Protein AF-A0AAV8YHF1-F1 (afdb_monomer_lite)

InterPro domains:
  IPR023451 Thymidylate synthase/dCMP hydroxymethylase domain [PF00303] (12-55)
  IPR023451 Thymidylate synthase/dCMP hydroxymethylase domain [PF00303] (61-133)
  IPR036926 Thymidylate synthase/dCMP hydroxymethylase superfamily [G3DSA:3.30.572.10] (3-58)
  IPR036926 Thymidylate synthase/dCMP hydroxymethylase superfamily [G3DSA:3.30.572.10] (59-133)
  IPR036926 Thymidylate synthase/dCMP hydroxymethylase superfamily [SSF55831] (13-133)
  IPR045097 Thymidylate synthase/dCMP hydroxymethylase [PTHR11548] (61-133)

Organism: NCBI:txid1586634

Structure (mmCIF, N/CA/C/O backbone):
data_AF-A0AAV8YHF1-F1
#
_entry.id   AF-A0AAV8YHF1-F1
#
loop_
_atom_site.group_PDB
_atom_site.id
_atom_site.type_symbol
_atom_site.label_atom_id
_atom_site.label_alt_id
_atom_site.label_comp_id
_atom_site.label_asym_id
_atom_site.label_entity_id
_atom_site.label_seq_id
_atom_site.pdbx_PDB_ins_code
_atom_site.Cartn_x
_atom_site.Cartn_y
_atom_site.Cartn_z
_atom_site.occupancy
_atom_site.B_iso_or_equiv
_atom_site.auth_seq_id
_atom_site.auth_comp_id
_atom_site.auth_asym_id
_atom_site.auth_atom_id
_atom_site.pdbx_PDB_model_num
ATOM 1 N N . MET A 1 1 ? -4.506 -24.944 -0.317 1.00 33.94 1 MET A N 1
ATOM 2 C CA . MET A 1 1 ? -5.339 -23.905 0.327 1.00 33.94 1 MET A CA 1
ATOM 3 C C . MET A 1 1 ? -6.691 -23.878 -0.383 1.00 33.94 1 MET A C 1
ATOM 5 O O . MET A 1 1 ? -6.731 -23.527 -1.553 1.00 33.94 1 MET A O 1
ATOM 9 N N . ARG A 1 2 ? -7.780 -24.365 0.235 1.00 25.09 2 ARG A N 1
ATOM 10 C CA . ARG A 1 2 ? -9.126 -24.263 -0.363 1.00 25.09 2 ARG A CA 1
ATOM 11 C C . ARG A 1 2 ? -9.678 -22.881 -0.025 1.00 25.09 2 ARG A C 1
ATOM 13 O O . ARG A 1 2 ? -10.151 -22.670 1.083 1.00 25.09 2 ARG A O 1
ATOM 20 N N . MET A 1 3 ? -9.559 -21.949 -0.961 1.00 32.12 3 MET A N 1
ATOM 21 C CA . MET A 1 3 ? -10.227 -20.653 -0.871 1.00 32.12 3 MET A CA 1
ATOM 22 C C . MET A 1 3 ? -11.723 -20.860 -1.146 1.00 32.12 3 MET A C 1
ATOM 24 O O . MET A 1 3 ? -12.090 -21.588 -2.071 1.00 32.12 3 MET A O 1
ATOM 28 N N . SER A 1 4 ? -12.591 -20.286 -0.315 1.00 37.06 4 SER A N 1
ATOM 29 C CA . SER A 1 4 ? -14.040 -20.291 -0.544 1.00 37.06 4 SER A CA 1
ATOM 30 C C . SER A 1 4 ? -14.375 -19.562 -1.857 1.00 37.06 4 SER A C 1
ATOM 32 O O . SER A 1 4 ? -13.632 -18.689 -2.302 1.00 37.06 4 SER A O 1
ATOM 34 N N . GLY A 1 5 ? -15.501 -19.889 -2.502 1.00 33.06 5 GLY A N 1
ATOM 35 C CA . GLY A 1 5 ? -15.850 -19.335 -3.824 1.00 33.06 5 GLY A CA 1
ATOM 36 C C . GLY A 1 5 ? -15.897 -17.798 -3.898 1.00 33.06 5 GLY A C 1
ATOM 37 O O . GLY A 1 5 ? -15.655 -17.234 -4.961 1.00 33.06 5 GLY A O 1
ATOM 38 N N . VAL A 1 6 ? -16.126 -17.119 -2.768 1.00 42.06 6 VAL A N 1
ATOM 39 C CA . VAL A 1 6 ? -16.146 -15.648 -2.659 1.00 42.06 6 VAL A CA 1
ATOM 40 C C . VAL A 1 6 ? -14.734 -15.047 -2.671 1.00 42.06 6 VAL A C 1
ATOM 42 O O . VAL A 1 6 ? -14.514 -14.002 -3.276 1.00 42.06 6 VAL A O 1
ATOM 45 N N . THR A 1 7 ? -13.753 -15.716 -2.057 1.00 46.34 7 THR A N 1
ATOM 46 C CA . THR A 1 7 ? -12.367 -15.215 -1.994 1.00 46.34 7 THR A CA 1
ATOM 47 C C . THR A 1 7 ? -11.631 -15.389 -3.320 1.00 46.34 7 THR A C 1
ATOM 49 O O . THR A 1 7 ? -10.865 -14.511 -3.704 1.00 46.34 7 THR A O 1
ATOM 52 N N . LYS A 1 8 ? -11.939 -16.444 -4.085 1.00 45.88 8 LYS A N 1
ATOM 53 C CA . LYS A 1 8 ? -11.383 -16.640 -5.433 1.00 45.88 8 LYS A CA 1
ATOM 54 C C . LYS A 1 8 ? -11.800 -15.530 -6.413 1.00 45.88 8 LYS A C 1
ATOM 56 O O . LYS A 1 8 ? -10.947 -14.953 -7.072 1.00 45.88 8 LYS A O 1
ATOM 61 N N . ALA A 1 9 ? -13.083 -15.158 -6.434 1.00 48.75 9 ALA A N 1
ATOM 62 C CA . ALA A 1 9 ? -13.593 -14.100 -7.315 1.00 48.75 9 ALA A CA 1
ATOM 63 C C . ALA A 1 9 ? -13.063 -12.691 -6.970 1.00 48.75 9 ALA A C 1
ATOM 65 O O . ALA A 1 9 ? -13.066 -11.800 -7.822 1.00 48.75 9 ALA A O 1
ATOM 66 N N . ALA A 1 10 ? -12.634 -12.473 -5.722 1.00 54.53 10 ALA A N 1
ATOM 67 C CA . ALA A 1 10 ? -11.957 -11.247 -5.311 1.00 54.53 10 ALA A CA 1
ATOM 68 C C . ALA A 1 10 ? -10.494 -11.223 -5.784 1.00 54.53 10 ALA A C 1
ATOM 70 O O . ALA A 1 10 ? -10.032 -10.180 -6.239 1.00 54.53 10 ALA A O 1
ATOM 71 N N . CYS A 1 11 ? -9.791 -12.363 -5.739 1.00 58.59 11 CYS A N 1
ATOM 72 C CA . CYS A 1 11 ? -8.428 -12.487 -6.264 1.00 58.59 11 CYS A CA 1
ATOM 73 C C . CYS A 1 11 ? -8.355 -12.209 -7.772 1.00 58.59 11 CYS A C 1
ATOM 75 O O . CYS A 1 11 ? -7.450 -11.503 -8.198 1.00 58.59 11 CYS A O 1
ATOM 77 N N . ASP A 1 12 ? -9.345 -12.654 -8.552 1.00 65.75 12 ASP A N 1
ATOM 78 C CA . ASP A 1 12 ? -9.380 -12.464 -10.014 1.00 65.75 12 ASP A CA 1
ATOM 79 C C . ASP A 1 12 ? -9.472 -10.984 -10.459 1.00 65.75 12 ASP A C 1
ATOM 81 O O . ASP A 1 12 ? -9.308 -10.680 -11.637 1.00 65.75 12 ASP A O 1
ATOM 85 N N . LYS A 1 13 ? -9.755 -10.051 -9.536 1.00 80.81 13 LYS A N 1
ATOM 86 C CA . LYS A 1 13 ? -9.862 -8.602 -9.804 1.00 80.81 13 LYS A CA 1
ATOM 87 C C . LYS A 1 13 ? -8.691 -7.788 -9.241 1.00 80.81 13 LYS A C 1
ATOM 89 O O . LYS A 1 13 ? -8.720 -6.556 -9.291 1.00 80.81 13 LYS A O 1
ATOM 94 N N . VAL A 1 14 ? -7.696 -8.446 -8.646 1.00 86.06 14 VAL A N 1
ATOM 95 C CA . VAL A 1 14 ? -6.539 -7.802 -8.015 1.00 86.06 14 VAL A CA 1
ATOM 96 C C . VAL A 1 14 ? -5.309 -8.026 -8.888 1.00 86.06 14 VAL A C 1
ATOM 98 O O . VAL A 1 14 ? -4.756 -9.114 -8.907 1.00 86.06 14 VAL A O 1
ATOM 101 N N . HIS A 1 15 ? -4.862 -6.960 -9.554 1.00 89.62 15 HIS A N 1
ATOM 102 C CA . HIS A 1 15 ? -3.840 -7.018 -10.611 1.00 89.62 15 HIS A CA 1
ATOM 103 C C . HIS A 1 15 ? -2.474 -6.439 -10.204 1.00 89.62 15 HIS A C 1
ATOM 105 O O . HIS A 1 15 ? -1.654 -6.085 -11.047 1.00 89.62 15 HIS A O 1
ATOM 111 N N . ILE A 1 16 ? -2.232 -6.245 -8.902 1.00 89.44 16 ILE A N 1
ATOM 112 C CA . ILE A 1 16 ? -1.033 -5.534 -8.418 1.00 89.44 16 ILE A CA 1
ATOM 113 C C . ILE A 1 16 ? 0.267 -6.331 -8.595 1.00 89.44 16 ILE A C 1
ATOM 115 O O . ILE A 1 16 ? 1.336 -5.744 -8.505 1.00 89.44 16 ILE A O 1
ATOM 119 N N . TRP A 1 17 ? 0.178 -7.643 -8.820 1.00 88.38 17 TRP A N 1
ATOM 120 C CA . TRP A 1 17 ? 1.332 -8.530 -8.991 1.00 88.38 17 TRP A CA 1
ATOM 121 C C . TRP A 1 17 ? 1.541 -8.980 -10.438 1.00 88.38 17 TRP A C 1
ATOM 123 O O . TRP A 1 17 ? 2.590 -9.543 -10.744 1.00 88.38 17 TRP A O 1
ATOM 133 N N . ASP A 1 18 ? 0.578 -8.714 -11.323 1.00 89.88 18 ASP A N 1
ATOM 134 C CA . ASP A 1 18 ? 0.535 -9.263 -12.680 1.00 89.88 18 ASP A CA 1
ATOM 135 C C . ASP A 1 18 ? 1.828 -8.954 -13.438 1.00 89.88 18 ASP A C 1
ATOM 137 O O . ASP A 1 18 ? 2.494 -9.868 -13.922 1.00 89.88 18 ASP A O 1
ATOM 141 N N . ALA A 1 19 ? 2.244 -7.684 -13.444 1.00 87.31 19 ALA A N 1
ATOM 142 C CA . ALA A 1 19 ? 3.433 -7.234 -14.164 1.00 87.31 19 ALA A CA 1
ATOM 143 C C . ALA A 1 19 ? 4.730 -7.904 -13.677 1.00 87.31 19 ALA A C 1
ATOM 145 O O . ALA A 1 19 ? 5.583 -8.245 -14.494 1.00 87.31 19 ALA A O 1
ATOM 146 N N . ASN A 1 20 ? 4.855 -8.156 -12.370 1.00 89.19 20 ASN A N 1
ATOM 147 C CA . ASN A 1 20 ? 6.024 -8.812 -11.776 1.00 89.19 20 ASN A CA 1
ATOM 148 C C . ASN A 1 20 ? 5.985 -10.344 -11.881 1.00 89.19 20 ASN A C 1
ATOM 150 O O . ASN A 1 20 ? 6.895 -11.013 -11.397 1.00 89.19 20 ASN A O 1
ATOM 154 N N . SER A 1 21 ? 4.934 -10.901 -12.484 1.00 88.62 21 SER A N 1
ATOM 155 C CA . SER A 1 21 ? 4.716 -12.344 -12.599 1.00 88.62 21 SER A CA 1
ATOM 156 C C . SER A 1 21 ? 4.711 -12.856 -14.042 1.00 88.62 21 SER A C 1
ATOM 158 O O . SER A 1 21 ? 4.621 -14.066 -14.252 1.00 88.62 21 SER A O 1
ATOM 160 N N . THR A 1 22 ? 4.820 -11.955 -15.028 1.00 91.62 22 THR A N 1
ATOM 161 C CA . THR A 1 22 ? 4.821 -12.312 -16.454 1.00 91.62 22 THR A CA 1
ATOM 162 C C . THR A 1 22 ? 6.057 -13.127 -16.825 1.00 91.62 22 THR A C 1
ATOM 164 O O . THR A 1 22 ? 7.132 -12.954 -16.243 1.00 91.62 22 THR A O 1
ATOM 167 N N . ARG A 1 23 ? 5.938 -13.981 -17.851 1.00 92.50 23 ARG A N 1
ATOM 168 C CA . ARG A 1 23 ? 7.083 -14.736 -18.385 1.00 92.50 23 ARG A CA 1
ATOM 169 C C . ARG A 1 23 ? 8.236 -13.814 -18.790 1.00 92.50 23 ARG A C 1
ATOM 171 O O . ARG A 1 23 ? 9.387 -14.088 -18.461 1.00 92.50 23 ARG A O 1
ATOM 178 N N . GLU A 1 24 ? 7.908 -12.706 -19.454 1.00 91.19 24 GLU A N 1
ATOM 179 C CA . GLU A 1 24 ? 8.881 -11.703 -19.887 1.00 91.19 24 GLU A CA 1
ATOM 180 C C . GLU A 1 24 ? 9.667 -11.144 -18.697 1.00 91.19 24 GLU A C 1
ATOM 182 O O . GLU A 1 24 ? 10.895 -11.188 -18.706 1.00 91.19 24 GLU A O 1
ATOM 187 N N . PHE A 1 25 ? 8.978 -10.699 -17.640 1.00 90.94 25 PHE A N 1
ATOM 188 C CA . PHE A 1 25 ? 9.632 -10.164 -16.447 1.00 90.94 25 PHE A CA 1
ATOM 189 C C . PHE A 1 25 ? 10.489 -11.217 -15.737 1.00 90.94 25 PHE A C 1
ATOM 191 O O . PHE A 1 25 ? 11.640 -10.949 -15.403 1.00 90.94 25 PHE A O 1
ATOM 198 N N . LEU A 1 26 ? 9.968 -12.430 -15.539 1.00 89.69 26 LEU A N 1
ATOM 199 C CA . LEU A 1 26 ? 10.710 -13.506 -14.879 1.00 89.69 26 LEU A CA 1
ATOM 200 C C . LEU A 1 26 ? 12.000 -13.869 -15.638 1.00 89.69 26 LEU A 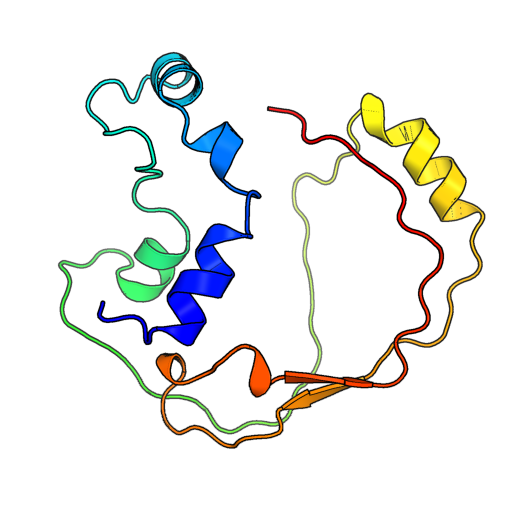C 1
ATOM 202 O O . LEU A 1 26 ? 13.022 -14.169 -15.015 1.00 89.69 26 LEU A O 1
ATOM 206 N N . ASP A 1 27 ? 11.991 -13.793 -16.970 1.00 91.56 27 ASP A N 1
ATOM 207 C CA . ASP A 1 27 ? 13.182 -14.027 -17.789 1.00 91.56 27 ASP A CA 1
ATOM 208 C C . ASP A 1 27 ? 14.232 -12.922 -17.645 1.00 91.56 27 ASP A C 1
ATOM 210 O O . ASP A 1 27 ? 15.428 -13.238 -17.619 1.00 91.56 27 ASP A O 1
ATOM 214 N N . THR A 1 28 ? 13.823 -11.652 -17.510 1.00 92.00 28 THR A N 1
ATOM 215 C CA . THR A 1 28 ? 14.769 -10.532 -17.340 1.00 92.00 28 THR A CA 1
ATOM 216 C C . THR A 1 28 ? 15.533 -10.619 -16.021 1.00 92.00 28 THR A C 1
ATOM 218 O O . THR A 1 28 ? 16.718 -10.288 -15.972 1.00 92.00 28 THR A O 1
ATOM 221 N N . VAL A 1 29 ? 14.889 -11.134 -14.971 1.00 91.19 29 VAL A N 1
ATOM 222 C CA . VAL A 1 29 ? 15.490 -11.313 -13.640 1.00 91.19 29 VAL A CA 1
ATOM 223 C C . VAL A 1 29 ? 16.158 -12.682 -13.451 1.00 91.19 29 VAL A C 1
ATOM 225 O O . VAL A 1 29 ? 16.628 -12.999 -12.360 1.00 91.19 29 VAL A O 1
ATOM 228 N N . GLY A 1 30 ? 16.236 -13.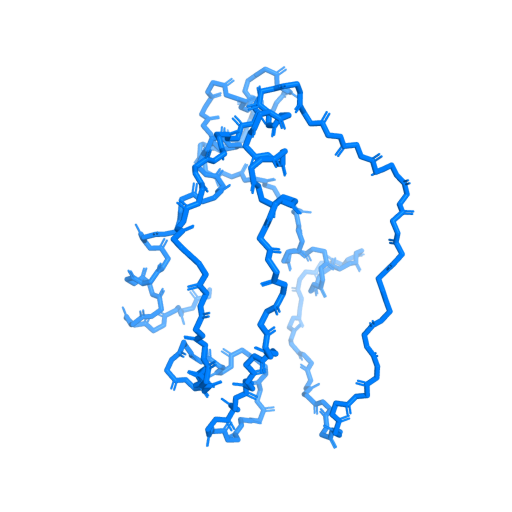499 -14.509 1.00 91.12 30 GLY A N 1
ATOM 229 C CA . GLY A 1 30 ? 16.966 -14.770 -14.517 1.00 91.12 30 GLY A CA 1
ATOM 230 C C . GLY A 1 30 ? 16.212 -15.975 -13.942 1.00 91.12 30 GLY A C 1
ATOM 231 O O . GLY A 1 30 ? 16.815 -17.034 -13.780 1.00 91.12 30 GLY A O 1
ATOM 232 N N . LEU A 1 31 ? 14.909 -15.857 -13.679 1.00 91.44 31 LEU A N 1
ATOM 233 C CA . LEU A 1 31 ? 14.055 -16.909 -13.112 1.00 91.44 31 LEU A CA 1
ATOM 234 C C . LEU A 1 31 ? 13.378 -17.744 -14.211 1.00 91.44 31 LEU A C 1
ATOM 236 O O . LEU A 1 31 ? 12.152 -17.857 -14.287 1.00 91.44 31 LEU A O 1
ATOM 240 N N . LYS A 1 32 ? 14.194 -18.306 -15.106 1.00 88.94 32 LYS A N 1
ATOM 241 C CA . LYS A 1 32 ? 13.740 -18.995 -16.331 1.00 88.94 32 LYS A CA 1
ATOM 242 C C . LYS A 1 32 ? 13.065 -20.344 -16.081 1.00 88.94 32 LYS A C 1
ATOM 244 O O . LYS A 1 32 ? 12.351 -20.842 -16.941 1.00 88.94 32 LYS A O 1
ATOM 249 N N . ASP A 1 33 ? 13.330 -20.946 -14.931 1.00 90.19 33 ASP A N 1
ATOM 250 C CA . ASP A 1 33 ? 12.823 -22.247 -14.498 1.00 90.19 33 ASP A CA 1
ATOM 251 C C . ASP A 1 33 ? 11.463 -22.167 -13.787 1.00 90.19 33 ASP A C 1
ATOM 253 O O . ASP A 1 33 ? 10.817 -23.194 -13.587 1.00 90.19 33 ASP A O 1
ATOM 257 N N . ARG A 1 34 ? 11.013 -20.961 -13.420 1.00 86.75 34 ARG A N 1
ATOM 258 C CA . ARG A 1 34 ? 9.705 -20.735 -12.789 1.00 86.75 34 ARG A CA 1
ATOM 259 C C . ARG A 1 34 ? 8.581 -20.729 -13.810 1.00 86.75 34 ARG A C 1
ATOM 261 O O . ARG A 1 34 ? 8.801 -20.363 -14.957 1.00 86.75 34 ARG A O 1
ATOM 268 N N . GLU A 1 35 ? 7.368 -21.061 -13.392 1.00 88.69 35 GLU A N 1
ATOM 269 C CA . GLU A 1 35 ? 6.171 -20.883 -14.220 1.00 88.69 35 GLU A CA 1
ATOM 270 C C . GLU A 1 35 ? 5.702 -19.418 -14.198 1.00 88.69 35 GLU A C 1
ATOM 272 O O . GLU A 1 35 ? 5.968 -18.679 -13.250 1.00 88.69 35 GLU A O 1
ATOM 277 N N . GLU A 1 36 ? 5.000 -18.976 -15.244 1.00 88.06 36 GLU A N 1
ATOM 278 C CA . GLU A 1 36 ? 4.341 -17.664 -15.233 1.00 88.06 36 GLU A CA 1
ATOM 279 C C . GLU A 1 36 ? 3.316 -17.600 -14.088 1.00 88.06 36 GLU A C 1
ATOM 281 O O . GLU A 1 36 ? 2.568 -18.551 -13.861 1.00 88.06 36 GLU A O 1
ATOM 286 N N . GLY A 1 37 ? 3.301 -16.498 -13.335 1.00 84.56 37 GLY A N 1
ATOM 287 C CA . GLY A 1 37 ? 2.517 -16.386 -12.102 1.00 84.56 37 GLY A CA 1
ATOM 288 C C . GLY A 1 37 ? 3.243 -16.856 -10.831 1.00 84.56 37 GLY A C 1
ATOM 289 O O . GLY A 1 37 ? 2.818 -16.485 -9.734 1.00 84.56 37 GLY A O 1
ATOM 290 N N . ASP A 1 38 ? 4.342 -17.620 -10.930 1.00 87.44 38 ASP A N 1
ATOM 291 C CA . ASP A 1 38 ? 5.135 -18.033 -9.763 1.00 87.44 38 ASP A CA 1
ATOM 292 C C . ASP A 1 38 ? 6.138 -16.947 -9.344 1.00 87.44 38 ASP A C 1
ATOM 294 O O . ASP A 1 38 ? 7.262 -16.852 -9.839 1.00 87.44 38 ASP A O 1
ATOM 298 N N . LEU A 1 39 ? 5.735 -16.152 -8.353 1.00 86.25 39 LEU A N 1
ATOM 299 C CA . LEU A 1 39 ? 6.566 -15.117 -7.729 1.00 86.25 39 LEU A CA 1
ATOM 300 C C . LEU A 1 39 ? 7.612 -15.683 -6.753 1.00 86.25 39 LEU A C 1
ATOM 302 O O . LEU A 1 39 ? 8.453 -14.944 -6.240 1.00 86.25 39 LEU A O 1
ATOM 306 N N . GLY A 1 40 ? 7.561 -16.982 -6.455 1.00 87.00 40 GLY A N 1
ATOM 307 C CA . GLY A 1 40 ? 8.439 -17.630 -5.497 1.00 87.00 40 GLY A CA 1
ATOM 308 C C . GLY A 1 40 ? 8.145 -17.298 -4.033 1.00 87.00 40 GLY A C 1
ATOM 309 O O . GLY A 1 40 ? 7.019 -16.952 -3.665 1.00 87.00 40 GLY A O 1
ATOM 310 N N . PRO A 1 41 ? 9.141 -17.458 -3.140 1.00 85.44 41 PRO A N 1
ATOM 311 C CA . PRO A 1 41 ? 8.934 -17.424 -1.697 1.00 85.44 41 PRO A CA 1
ATOM 312 C C . PRO A 1 41 ? 8.906 -15.986 -1.150 1.00 85.44 41 PRO A C 1
ATOM 314 O O . PRO A 1 41 ? 9.728 -15.617 -0.309 1.00 85.44 41 PRO A O 1
ATOM 317 N N . ILE A 1 42 ? 7.954 -15.184 -1.633 1.00 87.00 42 ILE A N 1
ATOM 318 C CA . ILE A 1 42 ? 7.701 -13.800 -1.207 1.00 87.00 42 ILE A CA 1
ATOM 319 C C . ILE A 1 42 ? 6.989 -13.753 0.164 1.00 87.00 42 ILE A C 1
ATOM 321 O O . ILE A 1 42 ? 7.032 -14.712 0.938 1.00 87.00 42 ILE A O 1
ATOM 325 N N . TYR A 1 43 ? 6.329 -12.640 0.501 1.00 83.12 43 TYR A N 1
ATOM 326 C CA . TYR A 1 43 ? 5.812 -12.343 1.847 1.00 83.12 43 TYR A CA 1
ATOM 327 C C . TYR A 1 43 ? 5.033 -13.485 2.503 1.00 83.12 43 TYR A C 1
ATOM 329 O O . TYR A 1 43 ? 5.384 -13.916 3.597 1.00 83.12 43 TYR A O 1
ATOM 337 N N . GLY A 1 44 ? 4.003 -14.008 1.828 1.00 79.94 44 GLY A N 1
ATOM 338 C CA . GLY A 1 44 ? 3.133 -15.037 2.399 1.00 79.94 44 GLY A CA 1
ATOM 339 C C . GLY A 1 44 ? 3.878 -16.327 2.745 1.00 79.94 44 GLY A C 1
ATOM 340 O O . GLY A 1 44 ? 3.589 -16.941 3.769 1.00 79.94 44 GLY A O 1
ATOM 341 N N . PHE A 1 45 ? 4.872 -16.712 1.940 1.00 74.31 45 PHE A N 1
ATOM 342 C CA . PHE A 1 45 ? 5.691 -17.885 2.229 1.00 74.31 45 PHE A CA 1
ATOM 343 C C . PHE A 1 45 ? 6.601 -17.631 3.434 1.00 74.31 45 PHE A C 1
ATOM 345 O O . PHE A 1 45 ? 6.585 -18.412 4.381 1.00 74.31 45 PHE A O 1
ATOM 352 N N . GLN A 1 46 ? 7.336 -16.514 3.453 1.00 78.38 46 GLN A N 1
ATOM 353 C CA . GLN A 1 46 ? 8.248 -16.196 4.559 1.00 78.38 46 GLN A CA 1
ATOM 354 C C . GLN A 1 46 ? 7.510 -16.011 5.886 1.00 78.38 46 GLN A C 1
ATOM 356 O O . GLN A 1 46 ? 7.939 -16.548 6.900 1.00 78.38 46 GLN A O 1
ATOM 361 N N . TRP A 1 47 ? 6.369 -15.314 5.903 1.00 75.88 47 TRP A N 1
ATOM 362 C CA . TRP A 1 47 ? 5.591 -15.085 7.129 1.00 75.88 47 TRP A CA 1
ATOM 363 C C . TRP A 1 47 ? 5.117 -16.375 7.796 1.00 75.88 47 TRP A C 1
ATOM 365 O O . TRP A 1 47 ? 4.873 -16.395 9.000 1.00 75.88 47 TRP A O 1
ATOM 375 N N . ARG A 1 48 ? 4.949 -17.446 7.019 1.00 73.00 48 ARG A N 1
ATOM 376 C CA . ARG A 1 48 ? 4.387 -18.713 7.491 1.00 73.00 48 ARG A CA 1
ATOM 377 C C . ARG A 1 48 ? 5.430 -19.825 7.602 1.00 73.00 48 ARG A C 1
ATOM 379 O O . ARG A 1 48 ? 5.233 -20.750 8.386 1.00 73.00 48 ARG A O 1
ATOM 386 N N . HIS A 1 49 ? 6.532 -19.724 6.859 1.00 71.38 49 HIS A N 1
ATOM 387 C CA . HIS A 1 49 ? 7.548 -20.771 6.699 1.00 71.38 49 HIS A CA 1
ATOM 388 C C . HIS A 1 49 ? 8.977 -20.232 6.792 1.00 71.38 49 HIS A C 1
ATOM 390 O O . HIS A 1 49 ? 9.878 -20.778 6.157 1.00 71.38 49 HIS A O 1
ATOM 396 N N . PHE A 1 50 ? 9.198 -19.173 7.579 1.00 75.88 50 PHE A N 1
ATOM 397 C CA . PHE A 1 50 ? 10.528 -18.600 7.794 1.00 75.88 50 PHE A CA 1
ATOM 398 C C . PHE A 1 50 ? 11.528 -19.689 8.225 1.00 75.88 50 PHE A C 1
ATOM 400 O O . PHE A 1 50 ? 11.460 -20.200 9.342 1.00 75.88 50 PHE A O 1
ATOM 407 N N . GLY A 1 51 ? 12.434 -20.071 7.319 1.00 68.00 51 GLY A N 1
ATOM 408 C CA . GLY A 1 51 ? 13.488 -21.062 7.565 1.00 68.00 51 GLY A CA 1
ATOM 409 C C . GLY A 1 51 ? 13.046 -22.524 7.753 1.00 68.00 51 GLY A C 1
ATOM 410 O O . GLY A 1 51 ? 13.869 -23.321 8.196 1.00 68.00 51 GLY A O 1
ATOM 411 N N . ALA A 1 52 ? 11.798 -22.904 7.445 1.00 52.84 52 ALA A N 1
ATOM 412 C CA . ALA A 1 52 ? 11.255 -24.237 7.748 1.00 52.84 52 ALA A CA 1
ATOM 413 C C . ALA A 1 52 ? 10.761 -25.025 6.519 1.00 52.84 52 ALA A C 1
ATOM 415 O O . ALA A 1 52 ? 10.346 -24.455 5.512 1.00 52.84 52 ALA A O 1
ATOM 416 N N . GLU A 1 53 ? 10.705 -26.354 6.667 1.00 59.03 53 GLU A N 1
ATOM 417 C CA . GLU A 1 53 ? 9.870 -27.238 5.843 1.00 59.03 53 GLU A CA 1
ATOM 418 C C . GLU A 1 53 ? 8.414 -27.216 6.377 1.00 59.03 53 GLU A C 1
ATOM 420 O O . GLU A 1 53 ? 8.177 -27.295 7.585 1.00 59.03 53 GLU A O 1
ATOM 425 N N . TYR A 1 54 ? 7.426 -27.053 5.490 1.00 40.75 54 TYR A N 1
ATOM 426 C CA . TYR A 1 54 ? 6.040 -26.638 5.789 1.00 40.75 54 TYR A CA 1
ATOM 427 C C . TYR A 1 54 ? 5.247 -27.603 6.703 1.00 40.75 54 TYR A C 1
ATOM 429 O O . TYR A 1 54 ? 4.946 -28.720 6.280 1.00 40.75 54 TYR A O 1
ATOM 437 N N . LYS A 1 55 ? 4.817 -27.173 7.914 1.00 38.16 55 LYS A N 1
ATOM 438 C CA . LYS A 1 55 ? 3.995 -27.993 8.852 1.00 38.16 55 LYS A CA 1
ATOM 439 C C . LYS A 1 55 ? 2.946 -27.246 9.727 1.00 38.16 55 LYS A C 1
ATOM 441 O O . LYS A 1 55 ? 2.773 -27.589 10.892 1.00 38.16 55 LYS A O 1
ATOM 446 N N . GLY A 1 56 ? 2.172 -26.298 9.177 1.00 42.22 56 GLY A N 1
ATOM 447 C CA . GLY A 1 56 ? 0.885 -25.857 9.781 1.00 42.22 56 GLY A CA 1
ATOM 448 C C . GLY A 1 56 ? 0.823 -24.466 10.450 1.00 42.22 56 GLY A C 1
ATOM 449 O O . GLY A 1 56 ? 1.736 -23.660 10.315 1.00 42.22 56 GLY A O 1
ATOM 450 N N . ILE A 1 57 ? -0.318 -24.163 11.096 1.00 49.91 57 ILE A N 1
ATOM 451 C CA . ILE A 1 57 ? -0.831 -22.808 11.434 1.00 49.91 57 ILE A CA 1
ATOM 452 C C . ILE A 1 57 ? -0.800 -22.513 12.957 1.00 49.91 57 ILE A C 1
ATOM 454 O O . ILE A 1 57 ? -0.887 -23.435 13.761 1.00 49.91 57 ILE A O 1
ATOM 458 N N . VAL A 1 58 ? -0.724 -21.226 13.348 1.00 48.56 58 VAL A N 1
ATOM 459 C CA . VAL A 1 58 ? -0.701 -20.688 14.735 1.00 48.56 58 VAL A CA 1
ATOM 460 C C . VAL A 1 58 ? -1.863 -19.692 14.996 1.00 48.56 58 VAL A C 1
ATOM 462 O O . VAL A 1 58 ? -2.310 -19.057 14.043 1.00 48.56 58 VAL A O 1
ATOM 465 N N . PRO A 1 59 ? -2.354 -19.533 16.251 1.00 53.75 59 PRO A N 1
ATOM 466 C CA . PRO A 1 59 ? -3.602 -18.814 16.591 1.00 53.75 59 PRO A CA 1
ATOM 467 C C . PRO A 1 59 ? -3.489 -17.279 16.779 1.00 53.75 59 PRO A C 1
ATOM 469 O O . PRO A 1 59 ? -2.401 -16.737 16.966 1.00 53.75 59 PRO A O 1
ATOM 472 N N . ILE A 1 60 ? -4.643 -16.580 16.787 1.00 61.34 60 ILE A N 1
ATOM 473 C CA . ILE A 1 60 ? -4.773 -15.109 16.938 1.00 61.34 60 ILE A CA 1
ATOM 474 C C . ILE A 1 60 ? -4.623 -14.621 18.396 1.00 61.34 60 ILE A C 1
ATOM 476 O O . ILE A 1 60 ? -5.185 -15.200 19.327 1.00 61.34 60 ILE A O 1
ATOM 480 N N . ILE A 1 61 ? -3.982 -13.456 18.578 1.00 57.59 61 ILE A N 1
ATOM 481 C CA . ILE A 1 61 ? -3.943 -12.673 19.829 1.00 57.59 61 ILE A CA 1
ATOM 482 C C . ILE A 1 61 ? -5.095 -11.639 19.875 1.00 57.59 61 ILE A C 1
ATOM 484 O O . ILE A 1 61 ? -5.317 -10.901 18.919 1.00 57.59 61 ILE A O 1
ATOM 488 N N . LYS A 1 62 ? -5.825 -11.556 21.003 1.00 61.16 62 LYS A N 1
ATOM 489 C CA . LYS A 1 62 ? -7.016 -10.694 21.203 1.00 61.16 62 LYS A CA 1
ATOM 490 C C . LYS A 1 62 ? -6.669 -9.380 21.938 1.00 61.16 62 LYS A C 1
ATOM 492 O O . LYS A 1 62 ? -6.913 -9.271 23.138 1.00 61.16 62 LYS A O 1
ATOM 497 N N . THR A 1 63 ? -6.115 -8.382 21.243 1.00 75.19 63 THR A N 1
ATOM 498 C CA . THR A 1 63 ? -5.761 -7.054 21.805 1.00 75.19 63 THR A CA 1
ATOM 499 C C . THR A 1 63 ? -6.460 -5.897 21.080 1.00 75.19 63 THR A C 1
ATOM 501 O O . THR A 1 63 ? -6.992 -6.061 19.983 1.00 75.19 63 THR A O 1
ATOM 504 N N . LYS A 1 64 ? -6.507 -4.712 21.710 1.00 73.81 64 LYS A N 1
ATOM 505 C CA . LYS A 1 64 ? -6.987 -3.476 21.065 1.00 73.81 64 LYS A CA 1
ATOM 506 C C . LYS A 1 64 ? -5.876 -2.872 20.188 1.00 73.81 64 LYS A C 1
ATOM 508 O O . LYS A 1 64 ? -4.714 -2.981 20.583 1.00 73.81 64 LYS A O 1
ATOM 513 N N . PRO A 1 65 ? -6.206 -2.214 19.057 1.00 83.88 65 PRO A N 1
ATOM 514 C CA . PRO A 1 65 ? -5.216 -1.491 18.262 1.00 83.88 65 PRO A CA 1
ATOM 515 C C . PRO A 1 65 ? -4.493 -0.427 19.097 1.00 83.88 65 PRO A C 1
ATOM 517 O O . PRO A 1 65 ? -5.132 0.298 19.861 1.00 83.88 65 PRO A O 1
ATOM 520 N N . GLY A 1 66 ? -3.170 -0.364 18.951 1.00 83.06 66 GLY A N 1
ATOM 521 C CA . GLY A 1 66 ? -2.312 0.679 19.514 1.00 83.06 66 GLY A CA 1
ATOM 522 C C . GLY A 1 66 ? -1.827 1.632 18.422 1.00 83.06 66 GLY A C 1
ATOM 523 O O . GLY A 1 66 ? -2.577 1.980 17.513 1.00 83.06 66 GLY A O 1
ATOM 524 N N . GLU A 1 67 ? -0.559 2.023 18.488 1.00 86.50 67 GLU A N 1
ATOM 525 C CA . GLU A 1 67 ? 0.077 2.859 17.468 1.00 86.50 67 GLU A CA 1
ATOM 526 C C . GLU A 1 67 ? 0.692 2.006 16.350 1.00 86.50 67 GLU A C 1
ATOM 528 O O . GLU A 1 67 ? 1.273 0.950 16.602 1.00 86.50 67 GLU A O 1
ATOM 533 N N . PHE A 1 68 ? 0.584 2.479 15.106 1.00 88.31 68 PHE A N 1
ATOM 534 C CA . PHE A 1 68 ? 1.307 1.914 13.969 1.00 88.31 68 PHE A CA 1
ATOM 535 C C . PHE A 1 68 ? 2.499 2.813 13.638 1.00 88.31 68 PHE A C 1
ATOM 537 O O . PHE A 1 68 ? 2.323 3.941 13.178 1.00 88.31 68 PHE A O 1
ATOM 544 N N . ILE A 1 69 ? 3.708 2.307 13.878 1.00 91.38 69 ILE A N 1
ATOM 545 C CA . ILE A 1 69 ? 4.961 3.014 13.608 1.00 91.38 69 ILE A CA 1
ATOM 546 C C . ILE A 1 69 ? 5.557 2.445 12.320 1.00 91.38 69 ILE A C 1
ATOM 548 O O . ILE A 1 69 ? 5.899 1.265 12.265 1.00 91.38 69 ILE A O 1
ATOM 552 N N . HIS A 1 70 ? 5.681 3.280 11.286 1.00 94.62 70 HIS A N 1
ATOM 553 C CA . HIS A 1 70 ? 6.243 2.887 9.994 1.00 94.62 70 HIS A CA 1
ATOM 554 C C . HIS A 1 70 ? 7.613 3.538 9.785 1.00 94.62 70 HIS A C 1
ATOM 556 O O . HIS A 1 70 ? 7.710 4.753 9.622 1.00 94.62 70 HIS A O 1
ATOM 562 N N . THR A 1 71 ? 8.663 2.719 9.774 1.00 95.88 71 THR A N 1
ATOM 563 C CA . THR A 1 71 ? 10.038 3.156 9.501 1.00 95.88 71 THR A CA 1
ATOM 564 C C . THR A 1 71 ? 10.396 2.855 8.052 1.00 95.88 71 THR A C 1
ATOM 566 O O . THR A 1 71 ? 10.244 1.720 7.605 1.00 95.88 71 THR A O 1
ATOM 569 N N . LEU A 1 72 ? 10.894 3.858 7.331 1.00 95.62 72 LEU A N 1
ATOM 570 C CA . LEU A 1 72 ? 11.317 3.737 5.935 1.00 95.62 72 LEU A CA 1
ATOM 571 C C . LEU A 1 72 ? 12.848 3.748 5.842 1.00 95.62 72 LEU A C 1
ATOM 573 O O . LEU A 1 72 ? 13.499 4.520 6.544 1.00 95.62 72 LEU A O 1
ATOM 577 N N . GLY A 1 73 ? 13.400 2.886 4.984 1.00 96.81 73 GLY A N 1
ATOM 578 C CA . GLY A 1 73 ? 14.817 2.890 4.609 1.00 96.81 73 GLY A CA 1
ATOM 579 C C . GLY A 1 73 ? 15.047 3.813 3.415 1.00 96.81 73 GLY A C 1
ATOM 580 O O . GLY A 1 73 ? 15.140 5.027 3.571 1.00 96.81 73 GLY A O 1
ATOM 581 N N . ASP A 1 74 ? 15.093 3.236 2.215 1.00 96.75 74 ASP A N 1
ATOM 582 C CA . ASP A 1 74 ? 15.079 4.010 0.973 1.00 96.75 74 ASP A CA 1
ATOM 583 C C . ASP A 1 74 ? 13.665 4.563 0.718 1.00 96.75 74 ASP A C 1
ATOM 585 O O . ASP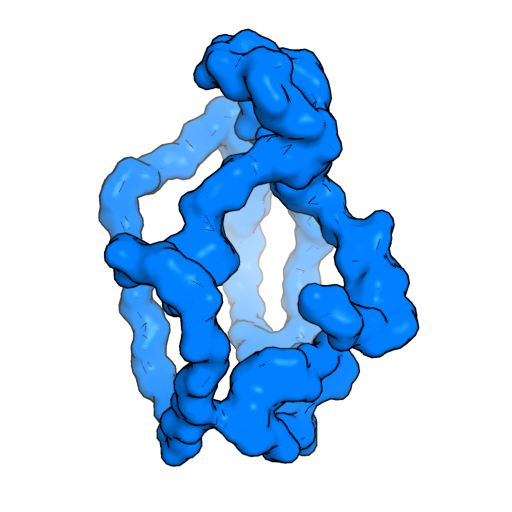 A 1 74 ? 12.712 3.806 0.520 1.00 96.75 74 ASP A O 1
ATOM 589 N N . SER A 1 75 ? 13.529 5.888 0.773 1.00 96.56 75 SER A N 1
ATOM 590 C CA . SER A 1 75 ? 12.290 6.611 0.496 1.00 96.56 75 SER A CA 1
ATOM 591 C C . SER A 1 75 ? 12.500 7.501 -0.723 1.00 96.56 75 SER A C 1
ATOM 593 O O . SER A 1 75 ? 13.232 8.491 -0.659 1.00 96.56 75 SER A O 1
ATOM 595 N N . HIS A 1 76 ? 11.855 7.148 -1.831 1.00 96.25 76 HIS A N 1
ATOM 596 C CA . HIS A 1 76 ? 12.045 7.799 -3.123 1.00 96.25 76 HIS A CA 1
ATOM 597 C C . HIS A 1 76 ? 10.719 8.076 -3.841 1.00 96.25 76 HIS A C 1
ATOM 599 O O . HIS A 1 76 ? 9.666 7.532 -3.509 1.00 96.25 76 HIS A O 1
ATOM 605 N N . VAL A 1 77 ? 10.791 8.945 -4.853 1.00 96.06 77 VAL A N 1
ATOM 606 C CA . VAL A 1 77 ? 9.683 9.312 -5.742 1.00 96.06 77 VAL A CA 1
ATOM 607 C C . VAL A 1 77 ? 10.093 9.009 -7.178 1.00 96.06 77 VAL A C 1
ATOM 609 O O . VAL A 1 77 ? 11.127 9.493 -7.639 1.00 96.06 77 VAL A O 1
ATOM 612 N N . TYR A 1 78 ? 9.276 8.240 -7.901 1.00 95.88 78 TYR A N 1
ATOM 613 C CA . TYR A 1 78 ? 9.496 8.012 -9.326 1.00 95.88 78 TYR A CA 1
ATOM 614 C C . TYR A 1 78 ? 9.232 9.286 -10.133 1.00 95.88 78 TYR A C 1
ATOM 616 O O . TYR A 1 78 ? 8.282 10.027 -9.872 1.00 95.88 78 TYR A O 1
ATOM 624 N N . LEU A 1 79 ? 10.047 9.522 -11.163 1.00 95.12 79 LEU A N 1
ATOM 625 C CA . LEU A 1 79 ? 9.952 10.729 -11.992 1.00 95.12 79 LEU A CA 1
ATOM 626 C C . LEU A 1 79 ? 8.575 10.880 -12.654 1.00 95.12 79 LEU A C 1
ATOM 628 O O . LEU A 1 79 ? 8.030 11.979 -12.698 1.00 95.12 79 LEU A O 1
ATOM 632 N N . ASN A 1 80 ? 7.972 9.775 -13.098 1.00 95.38 80 ASN A N 1
ATOM 633 C CA . ASN A 1 80 ? 6.633 9.760 -13.694 1.00 95.38 80 ASN A CA 1
ATOM 634 C C . ASN A 1 80 ? 5.493 9.989 -12.677 1.00 95.38 80 ASN A C 1
ATOM 636 O O . ASN A 1 80 ? 4.330 10.031 -13.078 1.00 95.38 80 ASN A O 1
ATOM 640 N N . HIS A 1 81 ? 5.789 10.136 -11.380 1.00 97.25 81 HIS A N 1
ATOM 641 C CA . HIS A 1 81 ? 4.806 10.441 -10.331 1.00 97.25 81 HIS A CA 1
ATOM 642 C C . HIS A 1 81 ? 4.889 11.882 -9.820 1.00 97.25 81 HIS A C 1
ATOM 644 O O . HIS A 1 81 ? 4.008 12.296 -9.069 1.00 97.25 81 HIS A O 1
ATOM 650 N N . VAL A 1 82 ? 5.897 12.665 -10.222 1.00 96.56 82 VAL A N 1
ATOM 651 C CA . VAL A 1 82 ? 6.135 14.014 -9.674 1.00 96.56 82 VAL A CA 1
ATOM 652 C C . VAL A 1 82 ? 4.918 14.924 -9.855 1.00 96.56 82 VAL A C 1
ATOM 654 O O . VAL A 1 82 ? 4.419 15.464 -8.869 1.00 96.56 82 VAL A O 1
ATOM 657 N N . ASP A 1 83 ? 4.385 15.041 -11.071 1.00 97.00 83 ASP A N 1
ATOM 658 C CA . ASP A 1 83 ? 3.248 15.929 -11.358 1.00 97.00 83 ASP A CA 1
ATOM 659 C C . ASP A 1 83 ? 1.975 15.501 -10.606 1.00 97.00 83 ASP A C 1
ATOM 661 O O . ASP A 1 83 ? 1.251 16.323 -10.038 1.00 97.00 83 ASP A O 1
ATOM 665 N N . ALA A 1 84 ? 1.727 14.190 -10.542 1.00 97.00 84 ALA A N 1
ATOM 666 C CA . ALA A 1 84 ? 0.607 13.597 -9.815 1.00 97.00 84 ALA A CA 1
ATOM 667 C C . ALA A 1 84 ? 0.679 13.899 -8.307 1.00 97.00 84 ALA A C 1
ATOM 669 O O . ALA A 1 84 ? -0.322 14.276 -7.691 1.00 97.00 84 ALA A O 1
ATOM 670 N N . LEU A 1 85 ? 1.870 13.782 -7.717 1.00 97.38 85 LEU A N 1
ATOM 671 C CA . LEU A 1 85 ? 2.109 14.077 -6.306 1.00 97.38 85 LEU A CA 1
ATOM 672 C C . LEU A 1 85 ? 2.036 15.578 -6.016 1.00 97.38 85 LEU A C 1
ATOM 674 O O . LEU A 1 85 ? 1.467 15.970 -4.999 1.00 97.38 85 LEU A O 1
ATOM 678 N N . GLN A 1 86 ? 2.530 16.432 -6.914 1.00 97.81 86 GLN A N 1
ATOM 679 C CA . GLN A 1 86 ? 2.370 17.882 -6.789 1.00 97.81 86 GLN A CA 1
ATOM 680 C C . GLN A 1 86 ? 0.894 18.288 -6.759 1.00 97.81 86 GLN A C 1
ATOM 682 O O . GLN A 1 86 ? 0.512 19.156 -5.975 1.00 97.81 86 GLN A O 1
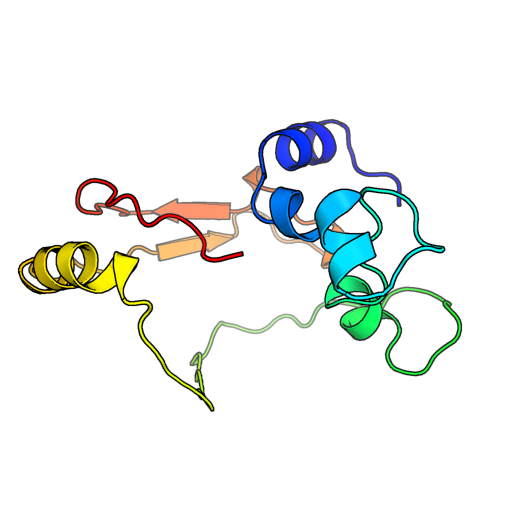ATOM 687 N N . GLU A 1 87 ? 0.043 17.644 -7.559 1.00 97.38 87 GLU A N 1
ATOM 688 C CA . GLU A 1 87 ? -1.402 17.852 -7.490 1.00 97.38 87 GLU A CA 1
ATOM 689 C C . GLU A 1 87 ? -1.997 17.329 -6.175 1.00 97.38 87 GLU A C 1
ATOM 691 O O . GLU A 1 87 ? -2.833 17.991 -5.558 1.00 97.38 87 GLU A O 1
ATOM 696 N N . GLN A 1 88 ? -1.538 16.172 -5.691 1.00 97.81 88 GLN A N 1
ATOM 697 C CA . GLN A 1 88 ? -1.972 15.636 -4.403 1.00 97.81 88 GLN A CA 1
ATOM 698 C C . GLN A 1 88 ? -1.630 16.573 -3.234 1.00 97.81 88 GLN A C 1
ATOM 700 O O . GLN A 1 88 ? -2.463 16.751 -2.345 1.00 97.81 88 GLN A O 1
ATOM 705 N N . LEU A 1 89 ? -0.456 17.211 -3.251 1.00 98.00 89 LEU A N 1
ATOM 706 C CA . LEU A 1 89 ? 0.005 18.136 -2.207 1.00 98.00 89 LEU A CA 1
ATOM 707 C C . LEU A 1 89 ? -0.845 19.411 -2.098 1.00 98.00 89 LEU A C 1
ATOM 709 O O . LEU A 1 89 ? -0.893 20.021 -1.032 1.00 98.00 89 LEU A O 1
ATOM 713 N N . LYS A 1 90 ? -1.568 19.800 -3.156 1.00 98.00 90 LYS A N 1
ATOM 714 C CA . LYS A 1 90 ? -2.504 20.939 -3.115 1.00 98.00 90 LYS A CA 1
ATOM 715 C C . LYS A 1 90 ? -3.788 20.625 -2.339 1.00 98.00 90 LY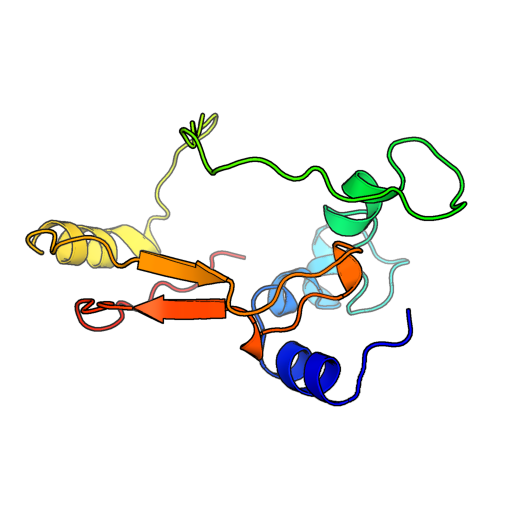S A C 1
ATOM 717 O O . LYS A 1 90 ? -4.557 21.531 -2.015 1.00 98.00 90 LYS A O 1
ATOM 722 N N . ARG A 1 91 ? -4.066 19.348 -2.052 1.00 98.06 91 ARG A N 1
ATOM 723 C CA . ARG A 1 91 ? -5.314 18.905 -1.417 1.00 98.06 91 ARG A CA 1
ATOM 724 C C . ARG A 1 91 ? -5.219 19.037 0.099 1.00 98.06 91 ARG A C 1
ATOM 726 O O . ARG A 1 91 ? -4.381 18.409 0.738 1.00 98.06 91 ARG A O 1
ATOM 733 N N . LYS A 1 92 ? -6.149 19.781 0.704 1.00 97.88 92 LYS A N 1
ATOM 734 C CA . LYS A 1 92 ? -6.260 19.855 2.169 1.00 97.88 92 LYS A CA 1
ATOM 735 C C . LYS A 1 92 ? -6.699 18.493 2.731 1.00 97.88 92 LYS A C 1
ATOM 737 O O . LYS A 1 92 ? -7.763 18.020 2.309 1.00 97.88 92 LYS A O 1
ATOM 742 N N . PRO A 1 93 ? -5.959 17.889 3.683 1.00 97.94 93 PRO A N 1
ATOM 743 C CA . PRO A 1 93 ? -6.363 16.640 4.319 1.00 97.94 93 PRO A CA 1
ATOM 744 C C . PRO A 1 93 ? -7.768 16.728 4.924 1.00 97.94 93 PRO A C 1
ATOM 746 O O . PRO A 1 93 ? -8.162 17.752 5.486 1.00 97.94 93 PRO A O 1
ATOM 749 N N . ARG A 1 94 ? -8.526 15.640 4.788 1.00 97.69 94 ARG A N 1
ATOM 750 C CA . ARG A 1 94 ? -9.843 15.449 5.411 1.00 97.69 94 ARG A CA 1
ATOM 751 C C . ARG A 1 94 ? -9.694 14.520 6.623 1.00 97.69 94 ARG A C 1
ATOM 753 O O . ARG A 1 94 ? -8.672 13.840 6.713 1.00 97.69 94 ARG A O 1
ATOM 760 N N . PRO A 1 95 ? -10.673 14.481 7.545 1.00 97.69 95 PRO A N 1
ATOM 761 C CA . PRO A 1 95 ? -10.650 13.531 8.652 1.00 97.69 95 PRO A CA 1
ATOM 762 C C . PRO A 1 95 ? -10.437 12.097 8.159 1.00 97.69 95 PRO A C 1
ATOM 764 O O . PRO A 1 95 ? -10.979 11.709 7.121 1.00 97.69 95 PRO A O 1
ATOM 767 N N . PHE A 1 96 ? -9.640 11.326 8.897 1.00 95.88 96 PHE A N 1
ATOM 768 C CA . PHE A 1 96 ? -9.444 9.914 8.592 1.00 95.88 96 PHE A CA 1
ATOM 769 C C . PHE A 1 96 ? -10.754 9.128 8.758 1.00 95.88 96 PHE A C 1
ATOM 771 O O . PHE A 1 96 ? -11.560 9.465 9.631 1.00 95.88 96 PHE A O 1
ATOM 778 N N . PRO A 1 97 ? -10.968 8.079 7.943 1.00 96.56 97 PRO A N 1
ATOM 779 C CA . PRO A 1 97 ? -12.062 7.144 8.159 1.00 96.56 97 PRO A CA 1
ATOM 780 C C . PRO A 1 97 ? -11.804 6.280 9.400 1.00 96.56 97 PRO A C 1
ATOM 782 O O . PRO A 1 97 ? -10.705 6.267 9.959 1.00 96.56 97 PRO A O 1
ATOM 785 N N . THR A 1 98 ? -12.797 5.480 9.773 1.00 93.25 98 THR A N 1
ATOM 786 C CA . THR A 1 98 ? -12.633 4.388 10.735 1.00 93.25 98 THR A CA 1
ATOM 787 C C . THR A 1 98 ? -12.836 3.046 10.039 1.00 93.25 98 THR A C 1
ATOM 789 O O . THR A 1 98 ? -13.711 2.899 9.187 1.00 93.25 98 THR A O 1
ATOM 792 N N . LEU A 1 99 ? -12.004 2.060 10.378 1.00 92.56 99 LEU A N 1
ATOM 793 C CA . LEU A 1 99 ? -12.157 0.683 9.913 1.00 92.56 99 LEU A CA 1
ATOM 794 C C . LEU A 1 99 ? -12.753 -0.153 11.045 1.00 92.56 99 LEU A C 1
ATOM 796 O O . LEU A 1 99 ? -12.178 -0.238 12.132 1.00 92.56 99 LEU A O 1
ATOM 800 N N . THR A 1 100 ? -13.896 -0.774 10.788 1.00 88.81 100 THR A N 1
ATOM 801 C CA . THR A 1 100 ? -14.594 -1.640 11.735 1.00 88.81 100 THR A CA 1
ATOM 802 C C . THR A 1 100 ? -14.491 -3.087 11.275 1.00 88.81 100 THR A C 1
ATOM 804 O O . THR A 1 100 ? -14.800 -3.410 10.131 1.00 88.81 100 THR A O 1
ATOM 807 N N . ILE A 1 101 ? -14.071 -3.970 12.180 1.00 90.62 101 ILE A N 1
ATOM 808 C CA . ILE A 1 101 ? -14.106 -5.419 11.967 1.00 90.62 101 ILE A CA 1
ATOM 809 C C . ILE A 1 101 ? -15.427 -5.924 12.550 1.00 90.62 101 ILE A C 1
ATOM 811 O O . ILE A 1 101 ? -15.601 -5.956 13.768 1.00 90.62 101 ILE A O 1
ATOM 815 N N . LYS A 1 102 ? -16.377 -6.270 11.679 1.00 90.38 102 LYS A N 1
ATOM 816 C CA . LYS A 1 102 ? -17.762 -6.608 12.049 1.00 90.38 102 LYS A CA 1
ATOM 817 C C . LYS A 1 102 ? -17.881 -7.967 12.729 1.00 90.38 102 LYS A C 1
ATOM 819 O O . LYS A 1 102 ? -18.747 -8.159 13.580 1.00 90.38 102 LYS A O 1
ATOM 824 N N . ARG A 1 103 ? -17.030 -8.921 12.341 1.00 90.69 103 ARG A N 1
ATOM 825 C CA . ARG A 1 103 ? -17.081 -10.304 12.820 1.00 90.69 103 ARG A CA 1
ATOM 826 C C . ARG A 1 103 ? -15.863 -10.638 13.664 1.00 90.69 103 ARG A C 1
ATOM 828 O O . ARG A 1 103 ? -14.72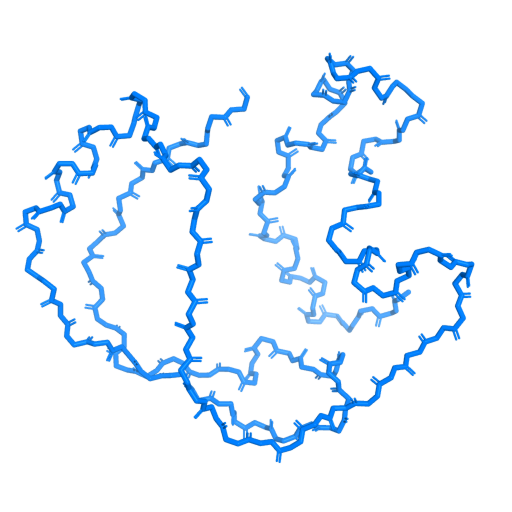4 -10.395 13.278 1.00 90.69 103 ARG A O 1
ATOM 835 N N . LYS A 1 104 ? -16.114 -11.270 14.808 1.00 85.94 104 LYS A N 1
ATOM 836 C CA . LYS A 1 104 ? -15.067 -11.905 15.603 1.00 85.94 104 LYS A CA 1
ATOM 837 C C . LYS A 1 104 ? -14.747 -13.273 15.002 1.00 85.94 104 LYS A C 1
ATOM 839 O O . LYS A 1 104 ? -15.649 -14.093 14.843 1.00 85.94 104 LYS A O 1
ATOM 844 N N . VAL A 1 105 ? -13.478 -13.508 14.692 1.00 86.62 105 VAL A N 1
ATOM 845 C CA . VAL A 1 105 ? -12.967 -14.789 14.186 1.00 86.62 105 VAL A CA 1
ATOM 846 C C . VAL A 1 105 ? -11.969 -15.386 15.172 1.00 86.62 105 VAL A C 1
ATOM 848 O O . VAL A 1 105 ? -11.381 -14.660 15.977 1.00 86.62 105 VAL A O 1
ATOM 851 N N . GLU A 1 106 ? -11.805 -16.706 15.131 1.00 83.44 106 GLU A N 1
ATOM 852 C CA . GLU A 1 106 ? -10.872 -17.423 16.009 1.00 83.44 106 GLU A CA 1
ATOM 853 C C . GLU A 1 106 ? -9.546 -17.755 15.296 1.00 83.44 106 GLU A C 1
ATOM 855 O O . GLU A 1 106 ? -8.505 -17.746 15.955 1.00 83.44 106 GLU A O 1
ATOM 860 N N . ASN A 1 107 ? -9.545 -17.927 13.962 1.00 82.56 107 ASN A N 1
ATOM 861 C CA . ASN A 1 107 ? -8.325 -18.048 13.147 1.00 82.56 107 ASN A CA 1
ATOM 862 C C . ASN A 1 107 ? -8.157 -16.860 12.191 1.00 82.56 107 ASN A C 1
ATOM 864 O O . ASN A 1 107 ? -9.135 -16.311 11.682 1.00 82.56 107 ASN A O 1
ATOM 868 N N . ILE A 1 108 ? -6.907 -16.451 11.946 1.00 82.06 108 ILE A N 1
ATOM 869 C CA . ILE A 1 108 ? -6.593 -15.278 11.109 1.00 82.06 108 ILE A CA 1
ATOM 870 C C . ILE A 1 108 ? -6.924 -15.532 9.641 1.00 82.06 108 ILE A C 1
ATOM 872 O O . ILE A 1 108 ? -7.231 -14.612 8.892 1.00 82.06 108 ILE A O 1
ATOM 876 N N . GLU A 1 109 ? -6.919 -16.797 9.243 1.00 85.44 109 GLU A N 1
ATOM 877 C CA . GLU A 1 109 ? -7.262 -17.250 7.904 1.00 85.44 109 GLU A CA 1
ATOM 878 C C . GLU A 1 109 ? -8.769 -17.211 7.621 1.00 85.44 109 GLU A C 1
ATOM 880 O O . GLU A 1 109 ? -9.165 -17.313 6.462 1.00 85.44 109 GLU A O 1
ATOM 885 N N . ASP A 1 110 ? -9.607 -17.049 8.650 1.00 87.00 110 ASP A N 1
ATOM 886 C CA . ASP A 1 110 ? -11.066 -17.071 8.507 1.00 87.00 110 ASP A CA 1
ATOM 887 C C . ASP A 1 110 ? -11.648 -15.713 8.084 1.00 87.00 110 ASP A C 1
ATOM 889 O O . ASP A 1 110 ? -12.857 -15.620 7.854 1.00 87.00 110 ASP A O 1
ATOM 893 N N . PHE A 1 111 ? -10.833 -14.655 8.011 1.00 86.81 111 PHE A N 1
ATOM 894 C CA . PHE A 1 111 ? -11.280 -13.332 7.575 1.00 86.81 111 PHE A CA 1
ATOM 895 C C . PHE A 1 111 ? -11.682 -13.321 6.094 1.00 86.81 111 PHE A C 1
ATOM 897 O O . PHE A 1 111 ? -11.003 -13.866 5.225 1.00 86.81 111 PHE A O 1
ATOM 904 N N . MET A 1 112 ? -12.780 -12.630 5.804 1.00 90.25 112 MET A N 1
ATOM 905 C CA . MET A 1 112 ? -13.292 -12.357 4.465 1.00 90.25 112 MET A CA 1
ATOM 906 C C . MET A 1 112 ? -13.377 -10.848 4.237 1.00 90.25 112 MET A C 1
ATOM 908 O O . MET A 1 112 ? -13.456 -10.074 5.188 1.00 90.25 112 MET A O 1
ATOM 912 N N . ALA A 1 113 ? -13.403 -10.418 2.971 1.00 88.69 113 ALA A N 1
ATOM 913 C CA . ALA A 1 113 ? -13.531 -8.998 2.626 1.00 88.69 113 ALA A CA 1
ATOM 914 C C . ALA A 1 113 ? -14.756 -8.347 3.298 1.00 88.69 113 ALA A C 1
ATOM 916 O O . ALA A 1 113 ? -14.657 -7.245 3.831 1.00 88.69 113 ALA A O 1
ATOM 917 N N . ASP A 1 114 ? -15.872 -9.078 3.364 1.00 92.69 114 ASP A N 1
ATOM 918 C CA . ASP A 1 114 ? -17.124 -8.612 3.962 1.00 92.69 114 ASP A CA 1
ATOM 919 C C . ASP A 1 114 ? -17.060 -8.420 5.484 1.00 92.69 114 ASP A C 1
ATOM 921 O O . ASP A 1 114 ? -17.982 -7.831 6.046 1.00 92.69 114 ASP A O 1
ATOM 925 N N . ASP A 1 115 ? -16.007 -8.877 6.170 1.00 91.88 115 ASP A N 1
ATOM 926 C CA . ASP A 1 115 ? -15.830 -8.647 7.610 1.00 91.88 115 ASP A CA 1
ATOM 927 C C . ASP A 1 115 ? -15.344 -7.233 7.932 1.00 91.88 115 ASP A C 1
ATOM 929 O O . ASP A 1 115 ? -15.438 -6.802 9.084 1.00 91.88 115 ASP A O 1
ATOM 933 N N . PHE A 1 116 ? -14.850 -6.506 6.932 1.00 91.50 116 PHE A N 1
ATOM 934 C CA . PHE A 1 116 ? -14.298 -5.169 7.079 1.00 91.50 116 PHE A CA 1
ATOM 935 C C . PHE A 1 116 ? -15.292 -4.125 6.573 1.00 91.50 116 PHE A C 1
ATOM 937 O O . PHE A 1 116 ? -15.819 -4.219 5.468 1.00 91.50 116 PHE A O 1
ATOM 944 N N . GLU A 1 117 ? -15.544 -3.105 7.383 1.00 92.50 117 GLU A N 1
ATOM 945 C CA . GLU A 1 117 ? -16.400 -1.978 7.032 1.00 92.50 117 GLU A CA 1
ATOM 946 C C . GLU A 1 117 ? -15.629 -0.672 7.194 1.00 92.50 117 GLU A C 1
ATOM 948 O O . GLU A 1 117 ? -15.067 -0.392 8.254 1.00 92.50 117 GLU A O 1
ATOM 953 N N . LEU A 1 118 ? -15.594 0.123 6.127 1.00 95.06 118 LEU A N 1
ATOM 954 C CA . LEU A 1 118 ? -14.901 1.402 6.105 1.00 95.06 118 LEU A CA 1
ATOM 955 C C . LEU A 1 118 ? -15.915 2.539 6.248 1.00 95.06 118 LEU A C 1
ATOM 957 O O . LEU A 1 118 ? -16.683 2.826 5.332 1.00 95.06 118 LEU A O 1
ATOM 961 N N . ASN A 1 119 ? -15.886 3.207 7.394 1.00 93.50 119 ASN A N 1
ATOM 962 C CA . ASN A 1 119 ? -16.844 4.232 7.776 1.00 93.50 119 ASN A CA 1
ATOM 963 C C . ASN A 1 119 ? -16.243 5.636 7.618 1.00 93.50 119 ASN A C 1
ATOM 965 O O . ASN A 1 119 ? -15.100 5.893 7.999 1.00 93.50 119 ASN A O 1
ATOM 969 N N . GLY A 1 120 ? -17.019 6.567 7.055 1.00 95.81 120 GLY A N 1
ATOM 970 C CA . GLY A 1 120 ? -16.611 7.973 6.924 1.00 95.81 120 GLY A CA 1
ATOM 971 C C . GLY A 1 120 ? -15.510 8.237 5.888 1.00 95.81 120 GLY A C 1
ATOM 972 O O . GLY A 1 120 ? -14.858 9.279 5.938 1.00 95.81 120 GLY A O 1
ATOM 973 N N . TYR A 1 121 ? -15.285 7.321 4.942 1.00 96.81 121 TYR A N 1
ATOM 974 C CA . TYR A 1 121 ? -14.284 7.512 3.894 1.00 96.81 121 TYR A CA 1
ATOM 975 C C . TYR A 1 121 ? -14.765 8.489 2.821 1.00 96.81 121 TYR A C 1
ATOM 977 O O . TYR A 1 121 ? -15.555 8.147 1.946 1.00 96.81 121 TYR A O 1
ATOM 985 N N . ASN A 1 122 ? -14.259 9.720 2.890 1.00 97.00 122 ASN A N 1
ATOM 986 C CA . ASN A 1 122 ? -14.575 10.795 1.951 1.00 97.00 122 ASN A CA 1
ATOM 987 C C . ASN A 1 122 ? -13.302 11.309 1.246 1.00 97.00 122 ASN A C 1
ATOM 989 O O . ASN A 1 122 ? -12.842 12.421 1.541 1.00 97.00 122 ASN A O 1
ATOM 993 N N . PRO A 1 123 ? -12.683 10.518 0.350 1.00 97.31 123 PRO A N 1
ATOM 994 C CA . PRO A 1 123 ? -11.448 10.900 -0.326 1.00 97.31 123 PRO A CA 1
ATOM 995 C C . PRO A 1 123 ? -11.687 11.954 -1.416 1.00 97.31 123 PRO A C 1
ATOM 997 O O . PRO A 1 123 ? -12.808 12.202 -1.863 1.00 97.31 123 PRO A O 1
ATOM 1000 N N . TYR A 1 124 ? -10.602 12.568 -1.881 1.00 98.06 124 TYR A N 1
ATOM 1001 C CA . TYR A 1 124 ? -10.605 13.268 -3.168 1.00 98.06 124 TYR A CA 1
ATOM 1002 C C . TYR A 1 124 ? -10.627 12.258 -4.329 1.00 98.06 124 TYR A C 1
ATOM 1004 O O . TYR A 1 124 ? -10.317 11.084 -4.115 1.00 98.06 124 TYR A O 1
ATOM 1012 N N . PRO A 1 125 ? -10.928 12.696 -5.567 1.00 97.81 125 PRO A N 1
ATOM 1013 C CA . PRO A 1 125 ? -10.875 11.824 -6.735 1.00 97.81 125 PRO A CA 1
ATOM 1014 C C . PRO A 1 125 ? -9.523 11.117 -6.892 1.00 97.81 125 PRO A C 1
ATOM 1016 O O . PRO A 1 125 ? -8.466 11.687 -6.579 1.00 97.81 125 PRO A O 1
ATOM 1019 N N . LYS A 1 126 ? -9.574 9.883 -7.407 1.00 96.94 126 LYS A N 1
ATOM 1020 C CA . LYS A 1 126 ? -8.396 9.060 -7.706 1.00 96.94 126 LYS A CA 1
ATOM 1021 C C . LYS A 1 126 ? -7.411 9.844 -8.579 1.00 96.94 126 LYS A C 1
ATOM 1023 O O . LYS A 1 126 ? -7.809 10.453 -9.568 1.00 96.94 126 LYS A O 1
ATOM 1028 N N . ILE A 1 127 ? -6.132 9.787 -8.219 1.00 96.19 127 ILE A N 1
ATOM 1029 C CA . ILE A 1 127 ? -5.024 10.199 -9.084 1.00 96.19 127 ILE A CA 1
ATOM 1030 C C . ILE A 1 127 ? -4.408 8.921 -9.642 1.00 96.19 127 ILE A C 1
ATOM 1032 O O . ILE A 1 127 ? -4.151 7.979 -8.892 1.00 96.19 127 ILE A O 1
ATOM 1036 N N . ASN A 1 128 ? -4.233 8.856 -10.958 1.00 94.62 128 ASN A N 1
ATOM 1037 C CA . ASN A 1 128 ? -3.620 7.701 -11.594 1.00 94.62 128 ASN A CA 1
ATOM 1038 C C . ASN A 1 128 ? -2.093 7.831 -11.540 1.00 94.62 128 ASN A C 1
ATOM 1040 O O . ASN A 1 128 ? -1.558 8.833 -12.003 1.00 94.62 128 ASN A O 1
ATOM 1044 N N . MET A 1 129 ? -1.409 6.825 -10.996 1.00 94.44 129 MET A N 1
ATOM 1045 C CA . MET A 1 129 ? 0.053 6.744 -10.951 1.00 94.44 129 MET A CA 1
ATOM 1046 C C . MET A 1 129 ? 0.464 5.369 -11.488 1.00 94.44 129 MET A C 1
ATOM 1048 O O . MET A 1 129 ? 0.202 4.368 -10.820 1.00 94.44 129 MET A O 1
ATOM 1052 N N . PRO A 1 130 ? 1.012 5.286 -12.713 1.00 92.12 130 PRO A N 1
ATOM 1053 C CA . PRO A 1 130 ? 1.376 4.009 -13.319 1.00 92.12 130 PRO A CA 1
ATOM 1054 C C . PRO A 1 130 ? 2.562 3.381 -12.583 1.00 92.12 130 PRO A C 1
ATOM 1056 O O . PRO A 1 130 ? 3.493 4.084 -12.195 1.00 92.12 130 PRO A O 1
ATOM 1059 N N . MET A 1 131 ? 2.536 2.063 -12.399 1.00 88.56 131 MET A N 1
ATOM 1060 C CA . MET A 1 131 ? 3.646 1.329 -11.790 1.00 88.56 131 MET A CA 1
ATOM 1061 C C . MET A 1 131 ? 4.899 1.437 -12.670 1.00 88.56 131 MET A C 1
ATOM 1063 O O . MET A 1 131 ? 4.795 1.380 -13.895 1.00 88.56 131 MET A O 1
ATOM 1067 N N . ALA A 1 132 ? 6.063 1.606 -12.046 1.00 83.56 132 ALA A N 1
ATOM 1068 C CA . ALA A 1 132 ? 7.346 1.417 -12.711 1.00 83.56 132 ALA A CA 1
ATOM 1069 C C . ALA A 1 132 ? 7.733 -0.059 -12.557 1.00 83.56 132 ALA A C 1
ATOM 1071 O O . ALA A 1 132 ? 7.782 -0.553 -11.429 1.00 83.56 132 ALA A O 1
ATOM 1072 N N . VAL A 1 133 ? 7.936 -0.744 -13.680 1.00 71.00 133 VAL A N 1
ATOM 1073 C CA . VAL A 1 133 ? 8.318 -2.163 -13.755 1.00 71.00 133 VAL A CA 1
ATOM 1074 C C . VAL A 1 133 ? 9.723 -2.253 -14.319 1.00 71.00 133 VAL A C 1
ATOM 1076 O O . VAL A 1 133 ? 10.015 -1.454 -15.240 1.00 71.00 133 VAL A O 1
#

Sequence (133 aa):
MRMSGVTKAACDKVHIWDANSTREFLDTVGLKDREEGDLGPIYGFQWRHFGAEYKGIVPIIKTKPGEFIHTLGDSHVYLNHVDALQEQLKRKPRPFPTLTIKRKVENIEDFMADDFELNGYNPYPKINMPMAV

Foldseek 3Di:
DDDDPQVVVVVVPDCPCQVCQACVNCVVVPNNVDDRNPPDCPDVNCVQAVPHDDDDDDKDDDDDDDDDDDDDDDDDDDPQCVVVVVVVVVDDDDDAWDKAQQDDDTHPVPDDPVRIDTGPDDDDDDRDRDDDD

Secondary structure (DSSP, 8-state):
----HHHHHHHTT--SSSGGGSHHHHHHTT-TTSPTT---S-HHHHHHHTTS------PPP-----------SS----GGGHHHHHHHHTSPPPPPPEEEE-S--SSGGG--GGGEEEES--PPPPPP-PPP-

Radius of gyration: 19.31 Å; chains: 1; bounding box: 35×49×42 Å

pLDDT: mean 82.61, std 17.9, range [25.09, 98.06]